Protein AF-A0A844EP27-F1 (afdb_monomer)

Mean predicted aligned error: 12.56 Å

pLDDT: mean 70.96, std 10.01, range [48.28, 86.31]

Secondary structure (DSSP, 8-state):
--HHHHHHHHHHHHHHHHHHHHHHHHTT--HHHHHHHHHHHHHHHHHHHHHHHHHHHHHHHHHHHHHHHHHHHHHHT-

Sequence (78 aa):
MKKNKLFLILAAVLFVLIAAFYITKTLSLSVWSFAIIWLIAIILIRLILTPLVVVLVRQHDAKIQAKRDQQEKDQENK

Radius of gyration: 20.82 Å; Cα contacts (8 Å, |Δi|>4): 9; chains: 1; bounding box: 45×21×60 Å

Organism: NCBI:txid152331

Solvent-accessible surface area (backbone atoms only — not comparable to full-atom values): 4423 Å² total; per-residue (Å²): 126,75,67,58,55,60,52,52,50,53,50,51,53,51,47,52,51,52,51,53,51,50,56,45,66,74,62,74,53,58,72,66,58,47,50,53,53,51,51,53,50,52,51,54,49,46,67,57,47,53,62,46,52,54,51,50,50,53,51,50,53,52,53,54,49,58,53,50,60,53,53,53,57,63,58,76,76,109

Foldseek 3Di:
DVVVVVVVLVVVLVVLVVVLVVVCVVPVDDVVVNVVSVVVSVVVNCVVVVVVVVVVVVVVVVVVVVVVVVVVVVVVVD

Structure (mmCIF, N/CA/C/O backbone):
data_AF-A0A844EP27-F1
#
_entry.id   AF-A0A844EP27-F1
#
loop_
_atom_site.group_PDB
_atom_site.id
_atom_site.type_symbol
_atom_site.label_atom_id
_atom_site.label_alt_id
_atom_site.label_comp_id
_atom_site.label_asym_id
_atom_site.label_entity_id
_atom_site.label_seq_id
_atom_s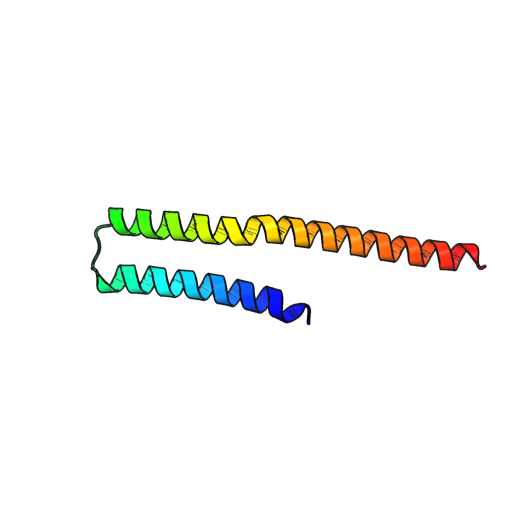ite.pdbx_PDB_ins_code
_atom_site.Cartn_x
_atom_site.Cartn_y
_atom_site.Cartn_z
_atom_site.occupancy
_atom_site.B_iso_or_equiv
_atom_site.auth_seq_id
_atom_site.auth_comp_id
_atom_site.auth_asym_id
_atom_site.auth_atom_id
_atom_site.pdbx_PDB_model_num
ATOM 1 N N . MET A 1 1 ? -12.492 -12.135 12.746 1.00 48.28 1 MET A N 1
ATOM 2 C CA . MET A 1 1 ? -12.135 -11.76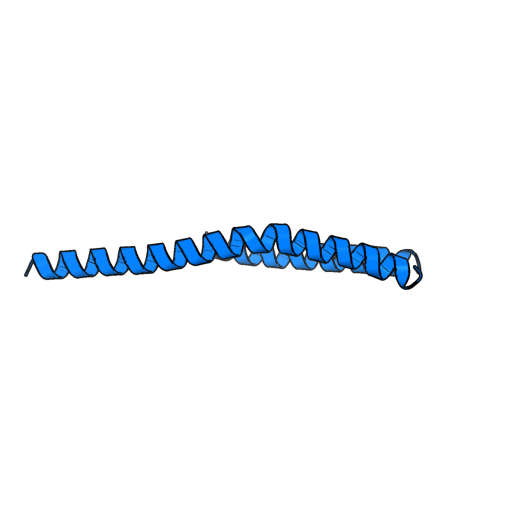0 11.354 1.00 48.28 1 MET A CA 1
ATOM 3 C C . MET A 1 1 ? -11.474 -10.368 11.189 1.00 48.28 1 MET A C 1
ATOM 5 O O . MET A 1 1 ? -11.316 -9.921 10.064 1.00 48.28 1 MET A O 1
ATOM 9 N N . LYS A 1 2 ? -11.049 -9.652 12.255 1.00 49.34 2 LYS A N 1
ATOM 10 C CA . LYS A 1 2 ? -10.460 -8.289 12.136 1.00 49.34 2 LYS A CA 1
ATOM 11 C C . LYS A 1 2 ? -8.967 -8.267 11.746 1.00 49.34 2 LYS A C 1
ATOM 13 O O . LYS A 1 2 ? -8.515 -7.304 11.142 1.00 49.34 2 LYS A O 1
ATOM 18 N N . LYS A 1 3 ? -8.221 -9.339 12.047 1.00 53.28 3 LYS A N 1
ATOM 19 C CA . LYS A 1 3 ? -6.771 -9.466 11.786 1.00 53.28 3 LYS A CA 1
ATOM 20 C C . LYS A 1 3 ? -6.452 -9.621 10.290 1.00 53.28 3 LYS A C 1
ATOM 22 O O . LYS A 1 3 ? -5.445 -9.110 9.817 1.00 53.28 3 LYS A O 1
ATOM 27 N N . ASN A 1 4 ? -7.368 -10.233 9.538 1.00 62.50 4 ASN A N 1
ATOM 28 C CA . ASN A 1 4 ? -7.207 -10.474 8.106 1.00 62.50 4 ASN A CA 1
ATOM 29 C C . ASN A 1 4 ? -7.171 -9.180 7.293 1.00 62.50 4 ASN A C 1
ATOM 31 O O . ASN A 1 4 ? -6.488 -9.150 6.285 1.00 62.50 4 ASN A O 1
ATOM 35 N N . LYS A 1 5 ? -7.848 -8.102 7.723 1.00 64.31 5 LYS A N 1
ATOM 36 C CA . LYS A 1 5 ? -7.808 -6.831 6.981 1.00 64.31 5 LYS A CA 1
ATOM 37 C C . LYS A 1 5 ? -6.411 -6.213 7.003 1.00 64.31 5 LYS A C 1
ATOM 39 O O . LYS A 1 5 ? -5.901 -5.879 5.948 1.00 64.31 5 LYS A O 1
ATOM 44 N N . LEU A 1 6 ? -5.761 -6.135 8.167 1.00 69.19 6 LEU A N 1
ATOM 45 C CA . LEU A 1 6 ? -4.383 -5.629 8.255 1.00 69.19 6 LEU A CA 1
ATOM 46 C C . LEU A 1 6 ? -3.413 -6.487 7.440 1.00 69.19 6 LEU A C 1
ATOM 48 O O . LEU A 1 6 ? -2.583 -5.945 6.719 1.00 69.19 6 LEU A O 1
ATOM 52 N N . PHE A 1 7 ? -3.567 -7.811 7.499 1.00 75.19 7 PHE A N 1
ATOM 53 C CA . PHE A 1 7 ? -2.759 -8.724 6.695 1.00 75.19 7 PHE A CA 1
ATOM 54 C C . PHE A 1 7 ? -2.997 -8.540 5.188 1.00 75.19 7 PHE A C 1
ATOM 56 O O . PHE A 1 7 ? -2.053 -8.571 4.410 1.00 75.19 7 PHE A O 1
ATOM 63 N N . LEU A 1 8 ? -4.239 -8.278 4.774 1.00 78.12 8 LEU A N 1
ATOM 64 C CA . LEU A 1 8 ? -4.610 -8.064 3.374 1.00 78.12 8 LEU A CA 1
ATOM 65 C C . LEU A 1 8 ? -4.106 -6.714 2.842 1.00 78.12 8 LEU A C 1
ATOM 67 O O . LEU A 1 8 ? -3.670 -6.644 1.699 1.00 78.12 8 LEU A O 1
ATOM 71 N N . ILE A 1 9 ? -4.073 -5.669 3.677 1.00 75.19 9 ILE A N 1
ATOM 72 C CA . ILE A 1 9 ? -3.401 -4.403 3.342 1.00 75.19 9 ILE A CA 1
ATOM 73 C C . ILE A 1 9 ? -1.892 -4.594 3.239 1.00 75.19 9 ILE A C 1
ATOM 75 O O . ILE A 1 9 ? -1.292 -4.128 2.276 1.00 75.19 9 ILE A O 1
ATOM 79 N N . LEU A 1 10 ? -1.279 -5.292 4.196 1.00 79.50 10 LEU A N 1
ATOM 80 C CA . LEU A 1 10 ? 0.159 -5.536 4.169 1.00 79.50 10 LEU A CA 1
ATOM 81 C C . LEU A 1 10 ? 0.549 -6.343 2.922 1.00 79.50 10 LEU A C 1
ATOM 83 O O . LEU A 1 10 ? 1.509 -5.990 2.244 1.00 79.50 10 LEU A O 1
ATOM 87 N N . ALA A 1 11 ? -0.247 -7.358 2.573 1.00 80.56 11 ALA A N 1
ATOM 88 C CA . ALA A 1 11 ? -0.094 -8.135 1.349 1.00 80.56 11 ALA A CA 1
ATOM 89 C C . ALA A 1 11 ? -0.293 -7.280 0.086 1.00 80.56 11 ALA A C 1
ATOM 91 O O . ALA A 1 11 ? 0.494 -7.403 -0.846 1.00 80.56 11 ALA A O 1
ATOM 92 N N . ALA A 1 12 ? -1.285 -6.384 0.058 1.00 79.25 12 ALA A N 1
ATOM 93 C CA . ALA A 1 12 ? -1.508 -5.480 -1.072 1.00 79.25 12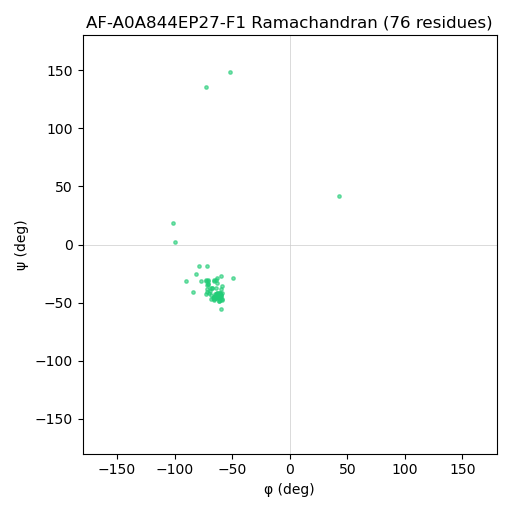 ALA A CA 1
ATOM 94 C C . ALA A 1 12 ? -0.340 -4.500 -1.268 1.00 79.25 12 ALA A C 1
ATOM 96 O O . ALA A 1 12 ? 0.110 -4.298 -2.393 1.00 79.25 12 ALA A O 1
ATOM 97 N N . VAL A 1 13 ? 0.201 -3.935 -0.185 1.00 80.25 13 VAL A N 1
ATOM 98 C CA . VAL A 1 13 ? 1.374 -3.045 -0.241 1.00 80.25 13 VAL A CA 1
ATOM 99 C C . VAL A 1 13 ? 2.611 -3.806 -0.724 1.00 80.25 13 VAL A C 1
ATOM 101 O O . VAL A 1 13 ? 3.310 -3.332 -1.619 1.00 80.25 13 VAL A O 1
ATOM 104 N N . LEU A 1 14 ? 2.856 -5.005 -0.187 1.00 86.12 14 LEU A N 1
ATOM 105 C CA . LEU A 1 14 ? 3.937 -5.885 -0.643 1.00 86.12 14 LEU A CA 1
ATOM 106 C C . LEU A 1 14 ? 3.794 -6.246 -2.123 1.00 86.12 14 LEU A C 1
ATOM 108 O O . LEU A 1 14 ? 4.778 -6.217 -2.853 1.00 86.12 14 LEU A O 1
ATOM 112 N N . PHE A 1 15 ? 2.577 -6.533 -2.581 1.00 86.31 15 PHE A N 1
ATOM 113 C CA . PHE A 1 15 ? 2.309 -6.847 -3.979 1.00 86.31 15 PHE A CA 1
ATOM 114 C C . PHE A 1 15 ? 2.633 -5.666 -4.902 1.00 86.31 15 PHE A C 1
ATOM 116 O O . PHE A 1 15 ? 3.314 -5.850 -5.908 1.00 86.31 15 PHE A O 1
ATOM 123 N N . VAL A 1 16 ? 2.220 -4.447 -4.533 1.00 83.19 16 VAL A N 1
ATOM 124 C CA . VAL A 1 16 ? 2.538 -3.222 -5.291 1.00 83.19 16 VAL A CA 1
ATOM 125 C C . VAL A 1 16 ? 4.049 -2.982 -5.340 1.00 83.19 16 VAL A C 1
ATOM 127 O O . VAL A 1 16 ? 4.578 -2.668 -6.405 1.00 83.19 16 VAL A O 1
ATOM 130 N N . LEU A 1 17 ? 4.758 -3.183 -4.225 1.00 82.50 17 LEU A N 1
ATOM 131 C CA . LEU A 1 17 ? 6.217 -3.044 -4.167 1.00 82.50 17 LEU A CA 1
ATOM 132 C C . LEU A 1 17 ? 6.932 -4.071 -5.051 1.00 82.50 17 LEU A C 1
ATOM 134 O O . LEU A 1 17 ? 7.829 -3.703 -5.808 1.00 82.50 17 LEU A O 1
ATOM 138 N N . ILE A 1 18 ? 6.527 -5.342 -4.990 1.00 84.75 18 ILE A N 1
ATOM 139 C CA . ILE A 1 18 ? 7.114 -6.415 -5.804 1.00 84.75 18 ILE A CA 1
ATOM 140 C C . ILE A 1 18 ? 6.841 -6.162 -7.289 1.00 84.75 18 ILE A C 1
ATOM 142 O O . ILE A 1 18 ? 7.762 -6.269 -8.095 1.00 84.75 18 ILE A O 1
ATOM 146 N N . ALA A 1 19 ? 5.615 -5.777 -7.653 1.00 79.62 19 ALA A N 1
ATOM 147 C CA . ALA A 1 19 ? 5.256 -5.452 -9.031 1.00 79.62 19 ALA A CA 1
ATOM 148 C C . ALA A 1 19 ? 6.069 -4.260 -9.558 1.00 79.62 19 ALA A C 1
ATOM 150 O O . ALA A 1 19 ? 6.682 -4.358 -10.620 1.00 79.62 19 ALA A O 1
ATOM 151 N N . ALA A 1 20 ? 6.151 -3.166 -8.793 1.00 77.19 20 ALA A N 1
ATOM 152 C CA . ALA A 1 20 ? 6.948 -1.994 -9.156 1.00 77.19 20 ALA A CA 1
ATOM 153 C C . ALA A 1 20 ? 8.439 -2.342 -9.309 1.00 77.19 20 ALA A C 1
ATOM 155 O O . ALA A 1 20 ? 9.080 -1.936 -10.281 1.00 77.19 20 ALA A O 1
ATOM 156 N N . PHE A 1 21 ? 8.986 -3.140 -8.388 1.00 78.25 21 PHE A N 1
ATOM 157 C CA . PHE A 1 21 ? 10.376 -3.590 -8.437 1.00 78.25 21 PHE A CA 1
ATOM 158 C C . PHE A 1 21 ? 10.652 -4.493 -9.644 1.00 78.25 21 PHE A C 1
ATOM 160 O O . PHE A 1 21 ? 11.662 -4.318 -10.324 1.00 78.25 21 PHE A O 1
ATOM 167 N N . TYR A 1 22 ? 9.746 -5.423 -9.952 1.00 78.44 22 TYR A N 1
ATOM 168 C CA . TYR A 1 22 ? 9.880 -6.324 -11.094 1.00 78.44 22 TYR A CA 1
ATOM 169 C C . TYR A 1 22 ? 9.825 -5.557 -12.420 1.00 78.44 22 TYR A C 1
ATOM 171 O O . TYR A 1 22 ? 10.699 -5.725 -13.268 1.00 78.44 22 TYR A O 1
ATOM 179 N N . ILE A 1 23 ? 8.874 -4.632 -12.569 1.00 73.19 23 ILE A N 1
ATOM 180 C CA . ILE A 1 23 ? 8.778 -3.762 -13.752 1.00 73.19 23 ILE A CA 1
ATOM 181 C C . ILE A 1 23 ? 10.063 -2.937 -13.907 1.00 73.19 23 ILE A C 1
ATOM 183 O O . ILE A 1 23 ? 10.648 -2.900 -14.986 1.00 73.19 23 ILE A O 1
ATOM 187 N N . THR A 1 24 ? 10.565 -2.353 -12.818 1.00 69.12 24 THR A N 1
ATOM 188 C CA . THR A 1 24 ? 11.811 -1.571 -12.842 1.00 69.12 24 THR A CA 1
ATOM 189 C C . THR A 1 24 ? 13.015 -2.422 -13.258 1.00 69.12 24 THR A C 1
ATOM 191 O O . THR A 1 24 ? 13.817 -1.993 -14.087 1.00 69.12 24 THR A O 1
ATOM 194 N N . LYS A 1 25 ? 13.146 -3.632 -12.697 1.00 69.00 25 LYS A N 1
ATOM 195 C CA . LYS A 1 25 ? 14.282 -4.526 -12.952 1.00 69.00 25 LYS A CA 1
ATOM 196 C C . LYS A 1 25 ? 14.275 -5.087 -14.377 1.00 69.00 25 LYS A C 1
ATOM 198 O O . LYS A 1 25 ? 15.340 -5.251 -14.959 1.00 69.00 25 LYS A O 1
ATOM 203 N N . THR A 1 26 ? 13.101 -5.399 -14.927 1.00 66.50 26 THR A N 1
ATOM 204 C CA . THR A 1 26 ? 12.987 -6.023 -16.260 1.00 66.50 26 THR A CA 1
ATOM 205 C C . THR A 1 26 ? 13.292 -5.061 -17.401 1.00 66.50 26 THR A C 1
ATOM 207 O O . THR A 1 26 ? 13.816 -5.494 -18.422 1.00 66.50 26 THR A O 1
ATOM 210 N N . LEU A 1 27 ? 12.997 -3.768 -17.239 1.00 62.16 27 LEU A N 1
ATOM 211 C CA . LEU A 1 27 ? 13.123 -2.804 -18.330 1.00 62.16 27 LEU A CA 1
ATOM 212 C C . LEU A 1 27 ? 14.415 -1.962 -18.295 1.00 62.16 27 LEU A C 1
ATOM 214 O O . LEU A 1 27 ? 14.566 -1.101 -19.158 1.00 62.16 27 LEU A O 1
ATOM 218 N N . SER A 1 28 ? 15.344 -2.176 -17.346 1.00 60.19 28 SER A N 1
ATOM 219 C CA . SER A 1 28 ? 16.574 -1.359 -17.191 1.00 60.19 28 SER A CA 1
ATOM 220 C C . SER A 1 28 ? 16.292 0.143 -17.352 1.00 60.19 28 SER A C 1
ATOM 222 O O . SER A 1 28 ? 16.986 0.868 -18.066 1.00 60.19 28 SER A O 1
ATOM 224 N N . LEU A 1 29 ? 15.179 0.587 -16.765 1.00 57.38 29 LEU A N 1
ATOM 225 C CA . LEU A 1 29 ? 14.594 1.884 -17.066 1.00 57.38 29 LEU A CA 1
ATOM 226 C C . LEU A 1 29 ? 15.433 3.008 -16.471 1.00 57.38 29 LEU A C 1
ATOM 228 O O . LEU A 1 29 ? 15.819 2.967 -15.304 1.00 57.38 29 LEU A O 1
ATOM 232 N N . SER A 1 30 ? 15.651 4.044 -17.282 1.00 64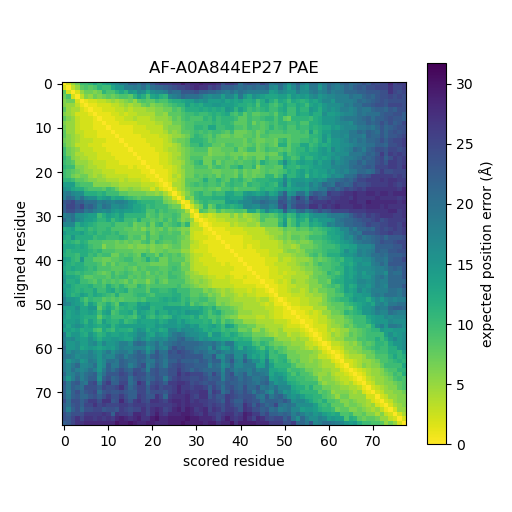.50 30 SER A N 1
ATOM 233 C CA . SER A 1 30 ? 16.241 5.304 -16.835 1.00 64.50 30 SER A CA 1
ATOM 234 C C . SER A 1 30 ? 15.485 5.852 -15.615 1.00 64.50 30 SER A C 1
ATOM 236 O O . SER A 1 30 ? 14.273 5.658 -15.483 1.00 64.50 30 SER A O 1
ATOM 238 N N . VAL A 1 31 ? 16.200 6.560 -14.734 1.00 69.31 31 VAL A N 1
ATOM 239 C CA . VAL A 1 31 ? 15.735 7.064 -13.421 1.00 69.31 31 VAL A CA 1
ATOM 240 C C . VAL A 1 31 ? 14.383 7.797 -13.498 1.00 69.31 31 VAL A C 1
ATOM 242 O O . VAL A 1 31 ? 13.590 7.760 -12.560 1.00 69.31 31 VAL A O 1
ATOM 245 N N . TRP A 1 32 ? 14.075 8.404 -14.644 1.00 69.69 32 TRP A N 1
ATOM 246 C CA . TRP A 1 32 ? 12.797 9.060 -14.922 1.00 69.69 32 TRP A CA 1
ATOM 247 C C . TRP A 1 32 ? 11.590 8.116 -14.909 1.00 69.69 32 TRP A C 1
ATOM 249 O O . TRP A 1 32 ? 10.577 8.410 -14.276 1.00 69.69 32 TRP A O 1
ATOM 259 N N . SER A 1 33 ? 11.690 6.957 -15.554 1.00 72.06 33 SER A N 1
ATOM 260 C CA . SER A 1 33 ? 10.594 5.985 -15.568 1.00 72.06 33 SER A CA 1
ATOM 261 C C . SER A 1 33 ? 10.444 5.292 -14.214 1.00 72.06 33 SER A C 1
ATOM 263 O O . SER A 1 33 ? 9.325 4.990 -13.804 1.00 72.06 33 SER A O 1
ATOM 265 N N . PHE A 1 34 ? 11.545 5.126 -13.471 1.00 74.00 34 PHE A N 1
ATOM 266 C CA . PHE A 1 34 ? 11.497 4.685 -12.075 1.00 74.00 34 PHE A CA 1
ATOM 267 C C . PHE A 1 34 ? 10.679 5.648 -11.207 1.00 74.00 34 PHE A C 1
ATOM 269 O O . PHE A 1 34 ? 9.787 5.210 -10.478 1.00 74.00 34 PHE A O 1
ATOM 276 N N . ALA A 1 35 ? 10.933 6.954 -11.330 1.00 77.81 35 ALA A N 1
ATOM 277 C CA . ALA A 1 35 ? 10.209 7.975 -10.581 1.00 77.81 35 ALA A CA 1
ATOM 278 C C . ALA A 1 35 ? 8.701 7.954 -10.882 1.00 77.81 35 ALA A C 1
ATOM 280 O O . ALA A 1 35 ? 7.899 8.024 -9.954 1.00 77.81 35 ALA A O 1
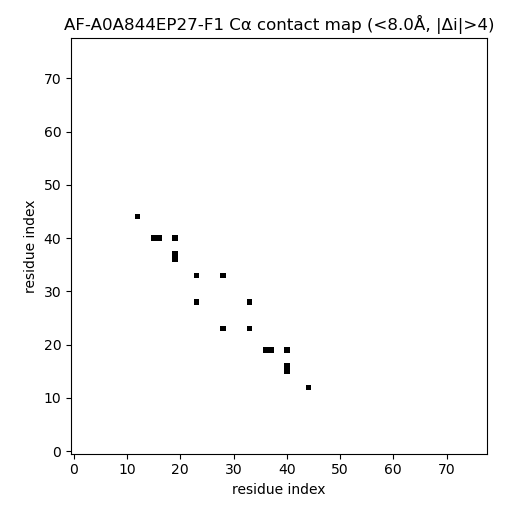ATOM 281 N N . ILE A 1 36 ? 8.302 7.789 -12.149 1.00 81.69 36 ILE A N 1
ATOM 282 C CA . ILE A 1 36 ? 6.884 7.730 -12.551 1.00 81.69 36 ILE A CA 1
ATOM 283 C C . ILE A 1 36 ? 6.188 6.489 -11.974 1.00 81.69 36 ILE A C 1
ATOM 285 O O . ILE A 1 36 ? 5.095 6.600 -11.415 1.00 81.69 36 ILE A O 1
ATOM 289 N N . ILE A 1 37 ? 6.823 5.314 -12.056 1.00 81.44 37 ILE A N 1
ATOM 290 C CA . ILE A 1 37 ? 6.268 4.062 -11.513 1.00 81.44 37 ILE A CA 1
ATOM 291 C C . ILE A 1 37 ? 6.096 4.167 -9.992 1.00 81.44 37 ILE A C 1
ATOM 293 O O . ILE A 1 37 ? 5.050 3.790 -9.456 1.00 81.44 37 ILE A O 1
ATOM 297 N N . TRP A 1 38 ? 7.082 4.732 -9.293 1.00 81.44 38 TRP A N 1
ATOM 298 C CA . TRP A 1 38 ? 6.999 4.955 -7.849 1.00 81.44 38 TRP A CA 1
ATOM 299 C C . TRP A 1 38 ? 5.961 6.005 -7.461 1.00 81.44 38 TRP A C 1
ATOM 301 O O . TRP A 1 38 ? 5.257 5.817 -6.468 1.00 81.44 38 TRP A O 1
ATOM 311 N N . LEU A 1 39 ? 5.806 7.071 -8.248 1.00 84.00 39 LEU A N 1
ATOM 312 C CA . LEU A 1 39 ? 4.765 8.075 -8.034 1.00 84.00 39 LEU A CA 1
ATOM 313 C C . LEU A 1 39 ? 3.372 7.427 -8.075 1.00 84.00 39 LEU A C 1
ATOM 315 O O . LEU A 1 39 ? 2.564 7.635 -7.169 1.00 84.00 39 LEU A O 1
ATOM 319 N N . ILE A 1 40 ? 3.115 6.583 -9.081 1.00 83.94 40 ILE A N 1
ATOM 320 C CA . ILE A 1 40 ? 1.853 5.843 -9.222 1.00 83.94 40 ILE A CA 1
ATOM 321 C C . ILE A 1 40 ? 1.656 4.874 -8.049 1.00 83.94 40 ILE A C 1
ATOM 323 O O . ILE A 1 40 ? 0.570 4.828 -7.466 1.00 83.94 40 ILE A O 1
ATOM 327 N N . ALA A 1 41 ? 2.701 4.142 -7.653 1.00 82.56 41 ALA A N 1
ATOM 328 C CA . ALA A 1 41 ? 2.646 3.235 -6.509 1.00 82.56 41 ALA A CA 1
ATOM 329 C C . ALA A 1 41 ? 2.292 3.968 -5.201 1.00 82.56 41 ALA A C 1
ATOM 331 O O . ALA A 1 41 ? 1.431 3.508 -4.450 1.00 82.56 41 ALA A O 1
ATOM 332 N N . ILE A 1 42 ? 2.890 5.137 -4.947 1.00 84.50 42 IL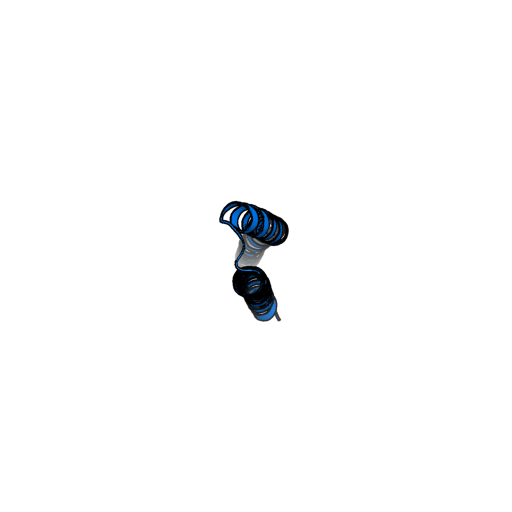E A N 1
ATOM 333 C CA . ILE A 1 42 ? 2.595 5.963 -3.765 1.00 84.50 42 ILE A CA 1
ATOM 334 C C . ILE A 1 42 ? 1.144 6.450 -3.786 1.00 84.50 42 ILE A C 1
ATOM 336 O O . ILE A 1 42 ? 0.475 6.397 -2.752 1.00 84.50 42 ILE A O 1
ATOM 340 N N . ILE A 1 43 ? 0.641 6.894 -4.941 1.00 85.44 43 ILE A N 1
ATOM 341 C CA . ILE A 1 43 ? -0.756 7.328 -5.092 1.00 85.44 43 ILE A CA 1
ATOM 342 C C . ILE A 1 43 ? -1.712 6.167 -4.794 1.00 85.44 43 ILE A C 1
ATOM 344 O O . ILE A 1 43 ? -2.654 6.353 -4.025 1.00 85.44 43 ILE A O 1
ATOM 348 N N . LEU A 1 44 ? -1.446 4.968 -5.324 1.00 82.69 44 LEU A N 1
ATOM 349 C CA . LEU A 1 44 ? -2.246 3.767 -5.054 1.00 82.69 44 LEU A CA 1
ATOM 350 C C . LEU A 1 44 ? -2.244 3.396 -3.568 1.00 82.69 44 LEU A C 1
ATOM 352 O O . LEU A 1 44 ? -3.303 3.130 -2.994 1.00 82.69 44 LEU A O 1
ATOM 356 N N . ILE A 1 45 ? -1.073 3.434 -2.925 1.00 81.94 45 ILE A N 1
ATOM 357 C CA . ILE A 1 45 ? -0.957 3.193 -1.484 1.00 81.94 45 ILE A CA 1
ATOM 358 C C . ILE A 1 45 ? -1.775 4.234 -0.721 1.00 81.94 45 ILE A C 1
ATOM 360 O O . ILE A 1 45 ? -2.568 3.856 0.136 1.00 81.94 45 ILE A O 1
ATOM 364 N N . ARG A 1 46 ? -1.652 5.528 -1.046 1.00 81.75 46 ARG A N 1
ATOM 365 C CA . ARG A 1 46 ? -2.427 6.598 -0.396 1.00 81.75 46 ARG A CA 1
ATOM 366 C C . ARG A 1 46 ? -3.931 6.408 -0.574 1.00 81.75 46 ARG A C 1
ATOM 368 O O . ARG A 1 46 ? -4.666 6.547 0.396 1.00 81.75 46 ARG A O 1
ATOM 375 N N . LEU A 1 47 ? -4.380 6.048 -1.774 1.00 82.19 47 LEU A N 1
ATOM 376 C CA . LEU A 1 47 ? -5.796 5.838 -2.078 1.00 82.19 47 LEU A CA 1
ATOM 377 C C . LEU A 1 47 ? -6.416 4.745 -1.198 1.00 82.19 47 LEU A C 1
ATOM 379 O O . LEU A 1 47 ? -7.568 4.860 -0.791 1.00 82.19 47 LEU A O 1
ATOM 383 N N . ILE A 1 48 ? -5.648 3.701 -0.882 1.00 74.00 48 ILE A N 1
ATOM 384 C CA . ILE A 1 48 ? -6.087 2.602 -0.016 1.00 74.00 48 ILE A CA 1
ATOM 385 C C . ILE A 1 48 ? -5.903 2.967 1.462 1.00 74.00 48 ILE A C 1
ATOM 387 O O . ILE A 1 48 ? -6.780 2.688 2.277 1.00 74.00 48 ILE A O 1
ATOM 391 N N . LEU A 1 49 ? -4.789 3.609 1.823 1.00 76.06 49 LEU A N 1
ATOM 392 C CA . LEU A 1 49 ? -4.425 3.912 3.206 1.00 76.06 49 LEU A CA 1
ATOM 393 C C 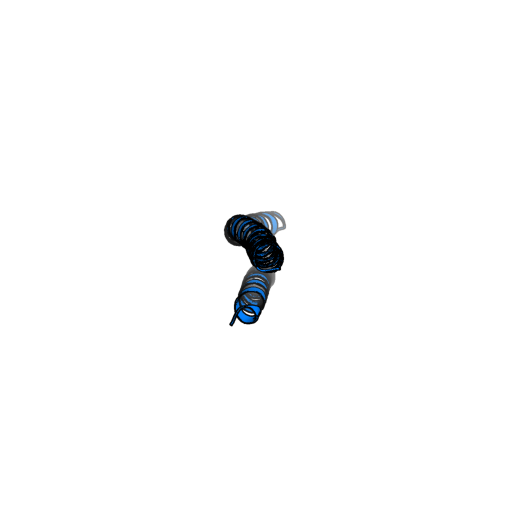. LEU A 1 49 ? -5.305 5.019 3.809 1.00 76.06 49 LEU A C 1
ATOM 395 O O . LEU A 1 49 ? -5.732 4.896 4.951 1.00 76.06 49 LEU A O 1
ATOM 399 N N . THR A 1 50 ? -5.627 6.077 3.063 1.00 80.25 50 THR A N 1
ATOM 400 C CA . THR A 1 50 ? -6.421 7.220 3.549 1.00 80.25 50 THR A CA 1
ATOM 401 C C . THR A 1 50 ? -7.827 6.839 4.037 1.00 80.25 50 THR A C 1
ATOM 403 O O . THR A 1 50 ? -8.129 7.117 5.201 1.00 80.25 50 THR A O 1
ATOM 406 N N . PRO A 1 51 ? -8.698 6.181 3.244 1.00 74.31 51 PRO A N 1
ATOM 407 C CA . PRO A 1 51 ? -10.012 5.762 3.735 1.00 74.31 51 PRO A CA 1
ATOM 408 C C . PRO A 1 51 ? -9.880 4.742 4.868 1.00 74.31 51 PRO A C 1
ATOM 410 O O . PRO A 1 51 ? -10.713 4.700 5.771 1.00 74.31 51 PRO A O 1
ATOM 413 N N . LEU A 1 52 ? -8.804 3.953 4.867 1.00 67.00 52 LEU A N 1
ATOM 414 C CA . LEU A 1 52 ? -8.541 2.986 5.917 1.00 67.00 52 LEU A CA 1
ATOM 415 C C . LEU A 1 52 ? -8.202 3.649 7.250 1.00 67.00 52 LEU A C 1
ATOM 417 O O . LEU A 1 52 ? -8.736 3.230 8.270 1.00 67.00 52 LEU A O 1
ATOM 421 N N . VAL A 1 53 ? -7.363 4.687 7.251 1.00 74.31 53 VAL A N 1
ATOM 422 C CA . VAL A 1 53 ? -7.022 5.457 8.455 1.00 74.31 53 VAL A CA 1
ATOM 423 C C . VAL A 1 53 ? -8.270 6.137 9.010 1.00 74.31 53 VAL A C 1
ATOM 425 O O . VAL A 1 53 ? -8.508 6.069 10.212 1.00 74.31 53 VAL A O 1
ATOM 428 N N . VAL A 1 54 ? -9.125 6.696 8.147 1.00 77.25 54 VAL A N 1
ATOM 429 C CA . VAL A 1 54 ? -10.399 7.298 8.574 1.00 77.25 54 VAL A CA 1
ATOM 430 C C . VAL A 1 54 ? -11.332 6.254 9.195 1.00 77.25 54 VAL A C 1
ATOM 432 O O . VAL A 1 54 ? -11.907 6.496 10.256 1.00 77.25 54 VAL A O 1
ATOM 435 N N . VAL A 1 55 ? -11.474 5.073 8.584 1.00 76.00 55 VAL A N 1
ATOM 436 C CA . VAL A 1 55 ? -12.293 3.986 9.148 1.00 76.00 55 VAL A CA 1
ATOM 437 C C . VAL A 1 55 ? -11.678 3.437 10.437 1.00 76.00 55 VAL A C 1
ATOM 439 O O . VAL A 1 55 ? -12.415 3.127 11.370 1.00 76.00 55 VAL A O 1
ATOM 442 N N . LEU A 1 56 ? -10.351 3.335 10.524 1.00 72.12 56 LEU A N 1
ATOM 443 C CA . LEU A 1 56 ? -9.648 2.860 11.714 1.00 72.12 56 LEU A CA 1
ATOM 444 C C . LEU A 1 56 ? -9.823 3.832 12.888 1.00 72.12 56 LEU A C 1
ATOM 446 O O . LEU A 1 56 ? -10.153 3.380 13.981 1.00 72.12 56 LEU A O 1
ATOM 450 N N . VAL A 1 57 ? -9.680 5.141 12.652 1.00 70.56 57 VAL A N 1
ATOM 451 C CA . VAL A 1 57 ? -9.941 6.198 13.646 1.00 70.56 57 VAL A CA 1
ATOM 452 C C . VAL A 1 57 ? -11.402 6.165 14.087 1.00 70.56 57 VAL A C 1
ATOM 454 O O . VAL A 1 57 ? -11.667 6.041 15.277 1.00 70.56 57 VAL A O 1
ATOM 457 N N . ARG A 1 58 ? -12.362 6.117 13.151 1.00 68.31 58 ARG A N 1
ATOM 458 C CA . ARG A 1 58 ? -13.791 5.997 13.499 1.00 68.31 58 ARG A CA 1
ATOM 459 C C . ARG A 1 58 ? -14.107 4.735 14.302 1.00 68.31 58 ARG A C 1
ATOM 461 O O . ARG A 1 58 ? -14.928 4.779 15.209 1.00 68.31 58 ARG A O 1
ATOM 468 N N . GLN A 1 59 ? -13.480 3.599 13.989 1.00 66.81 59 GLN A N 1
ATOM 469 C CA . GLN A 1 59 ? -13.659 2.366 14.764 1.00 66.81 59 GLN A CA 1
ATOM 470 C C . GLN A 1 59 ? -13.004 2.430 16.143 1.00 66.81 59 GLN A C 1
ATOM 472 O O . GLN A 1 59 ? -13.491 1.779 17.069 1.00 66.81 59 GLN A O 1
ATOM 477 N N . HIS A 1 60 ? -11.903 3.165 16.276 1.00 65.56 60 HIS A N 1
ATOM 478 C CA . HIS A 1 60 ? -11.256 3.415 17.554 1.00 65.56 60 HIS A CA 1
ATOM 479 C C . HIS A 1 60 ? -12.139 4.303 18.438 1.00 65.56 60 HIS A C 1
ATOM 481 O O . HIS A 1 60 ? -12.426 3.922 19.572 1.00 65.56 60 HIS A O 1
ATOM 487 N N . ASP A 1 61 ? -12.680 5.390 17.887 1.00 63.84 61 ASP A N 1
ATOM 488 C CA . ASP A 1 61 ? -13.605 6.283 18.592 1.00 63.84 61 ASP A CA 1
ATOM 489 C C . ASP A 1 61 ? -14.911 5.571 18.968 1.00 63.84 61 ASP A C 1
ATOM 491 O O . ASP A 1 61 ? -15.340 5.636 20.119 1.00 63.84 61 ASP A O 1
ATOM 495 N N . ALA A 1 62 ? -15.494 4.785 18.055 1.00 62.25 62 ALA A N 1
ATOM 496 C CA . ALA A 1 62 ? -16.692 3.991 18.338 1.00 62.25 62 ALA A CA 1
ATOM 497 C C . ALA A 1 62 ? -16.451 2.922 19.418 1.00 62.25 62 ALA A C 1
ATOM 499 O O . ALA A 1 62 ? -17.341 2.613 20.207 1.00 62.25 62 ALA A O 1
ATOM 500 N N . LYS A 1 63 ? -15.238 2.355 19.489 1.00 63.50 63 LYS A N 1
ATOM 501 C CA . LYS A 1 63 ? -14.861 1.433 20.570 1.00 63.50 63 LYS A CA 1
ATOM 502 C C . LYS A 1 63 ? -14.693 2.136 21.910 1.00 63.50 63 LYS A C 1
ATOM 504 O O . LYS A 1 63 ? -14.951 1.506 22.933 1.00 63.50 63 LYS A O 1
ATOM 509 N N . ILE A 1 64 ? -14.213 3.377 21.919 1.00 63.31 64 ILE A N 1
ATOM 510 C CA . ILE A 1 64 ? -14.087 4.161 23.149 1.00 63.31 64 ILE A CA 1
ATOM 511 C C . ILE A 1 64 ? -15.475 4.559 23.658 1.00 63.31 64 ILE A C 1
ATOM 513 O O . ILE A 1 64 ? -15.728 4.415 24.850 1.00 63.31 64 ILE A O 1
ATOM 517 N N . GLN A 1 65 ? -16.387 4.964 22.771 1.00 60.72 65 GLN A N 1
ATOM 518 C CA . GLN A 1 65 ? -17.767 5.294 23.146 1.00 60.72 65 GLN A CA 1
ATOM 519 C C . GLN A 1 65 ? -18.537 4.068 23.651 1.00 60.72 65 GLN A C 1
ATOM 521 O O . GLN A 1 65 ? -19.049 4.101 24.762 1.00 60.72 65 GLN A O 1
ATOM 526 N N . ALA A 1 66 ? -18.474 2.930 22.949 1.00 63.28 66 ALA A N 1
ATOM 527 C CA . ALA A 1 66 ? -19.139 1.701 23.399 1.00 63.28 66 ALA A CA 1
ATOM 528 C C . ALA A 1 66 ? -18.659 1.205 24.780 1.00 63.28 66 ALA A C 1
ATOM 530 O O . ALA A 1 66 ? -19.406 0.542 25.496 1.00 63.28 66 ALA A O 1
ATOM 531 N N . LYS A 1 67 ? -17.412 1.517 25.165 1.00 63.53 67 LYS A N 1
ATOM 532 C CA . LYS A 1 67 ? -16.893 1.219 26.508 1.00 63.53 67 LYS A CA 1
ATOM 533 C C . LYS A 1 67 ? -17.403 2.187 27.578 1.00 63.53 67 LYS A C 1
ATOM 535 O O . LYS A 1 67 ? -17.545 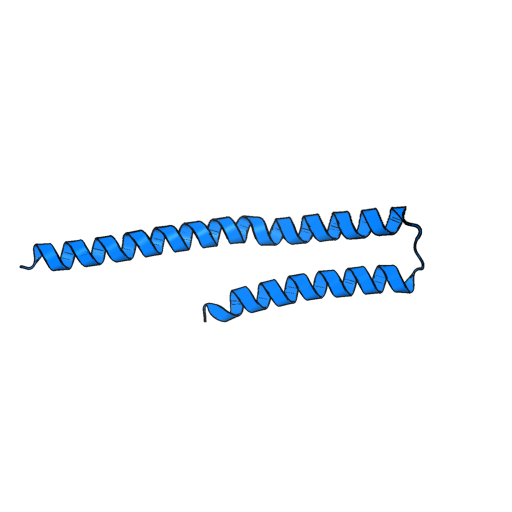1.764 28.720 1.00 63.53 67 LYS A O 1
ATOM 540 N N . ARG A 1 68 ? -17.660 3.450 27.227 1.00 61.75 68 ARG A N 1
ATOM 541 C CA . ARG A 1 68 ? -18.245 4.438 28.147 1.00 61.75 68 ARG A CA 1
ATOM 542 C C . ARG A 1 68 ? -19.723 4.147 28.399 1.00 61.75 68 ARG A C 1
ATOM 544 O O . ARG A 1 68 ? -20.115 4.091 29.557 1.00 61.75 68 ARG A O 1
ATOM 551 N N . ASP A 1 69 ? -20.478 3.801 27.358 1.00 62.16 69 ASP A N 1
ATOM 552 C CA . ASP A 1 69 ? -21.905 3.460 27.478 1.00 62.16 69 ASP A CA 1
ATOM 553 C C . ASP A 1 69 ? -22.141 2.195 28.326 1.00 62.16 69 ASP A C 1
ATOM 555 O O . ASP A 1 69 ? -23.166 2.055 28.991 1.00 62.16 69 ASP A O 1
ATOM 559 N N . GLN A 1 70 ? -21.189 1.251 28.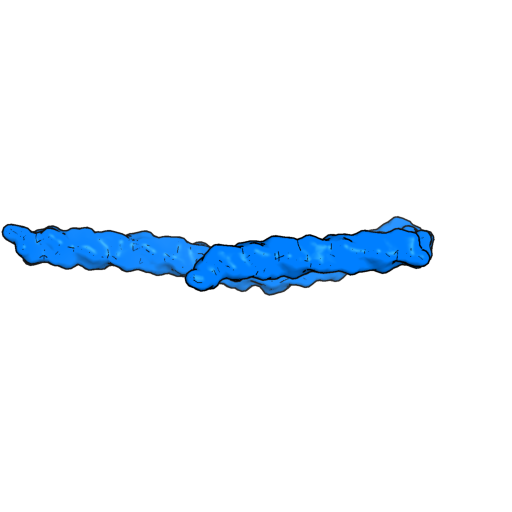319 1.00 61.62 70 GLN A N 1
ATOM 560 C CA . GLN A 1 70 ? -21.219 0.090 29.214 1.00 61.62 70 GLN A CA 1
ATOM 561 C C . GLN A 1 70 ? -20.913 0.462 30.670 1.00 61.62 70 GLN A C 1
ATOM 563 O O . GLN A 1 70 ? -21.545 -0.080 31.568 1.00 61.62 70 GLN A O 1
ATOM 568 N N . GLN A 1 71 ? -19.985 1.392 30.914 1.00 59.81 71 GLN A N 1
ATOM 569 C CA . GLN A 1 71 ? -19.671 1.834 32.276 1.00 59.81 71 GLN A CA 1
ATOM 570 C C . GLN A 1 71 ? -20.787 2.674 32.907 1.00 59.81 71 GLN A C 1
ATOM 572 O O . GLN A 1 71 ? -21.004 2.551 34.109 1.00 59.81 71 GLN A O 1
ATOM 577 N N . GLU A 1 72 ? -21.509 3.484 32.128 1.00 59.75 72 GLU A N 1
ATOM 578 C CA . GLU A 1 72 ? -22.646 4.261 32.644 1.00 59.75 72 GLU A CA 1
ATOM 579 C C . GLU A 1 72 ? -23.833 3.360 33.019 1.00 59.75 72 GLU A C 1
ATOM 581 O O . GLU A 1 72 ? -24.407 3.528 34.094 1.00 59.75 72 GLU A O 1
ATOM 586 N N . LYS A 1 73 ? -24.137 2.323 32.225 1.00 58.44 73 LYS A N 1
ATOM 587 C CA . LYS A 1 73 ? -25.210 1.361 32.553 1.00 58.44 73 LYS A CA 1
ATOM 588 C C . LYS A 1 73 ? -24.928 0.512 33.794 1.00 58.44 73 LYS A C 1
ATOM 590 O O . LYS A 1 73 ? -25.860 0.138 34.500 1.00 58.44 73 LYS A O 1
ATOM 595 N N . ASP A 1 74 ? -23.659 0.220 34.070 1.00 58.09 74 ASP A N 1
ATOM 596 C CA . ASP A 1 74 ? -23.255 -0.522 35.270 1.00 58.09 74 ASP A CA 1
ATOM 597 C C . ASP A 1 74 ? -23.234 0.359 36.538 1.00 58.09 74 ASP A C 1
ATOM 599 O O . ASP A 1 74 ? -23.254 -0.169 37.652 1.00 58.09 74 ASP A O 1
ATOM 603 N N . GLN A 1 75 ? -23.194 1.691 36.389 1.00 59.22 75 GLN A N 1
ATOM 604 C CA . GLN A 1 75 ? -23.308 2.647 37.498 1.00 59.22 75 GLN A CA 1
ATOM 605 C C . GLN A 1 75 ? -24.755 3.058 37.793 1.00 59.22 75 GLN A C 1
ATOM 607 O O . GLN A 1 75 ? -25.069 3.293 38.952 1.00 59.22 75 GLN A O 1
ATOM 612 N N . GLU A 1 76 ? -25.636 3.106 36.792 1.00 55.38 76 GLU A N 1
ATOM 613 C CA . GLU A 1 76 ? -27.059 3.439 36.979 1.00 55.38 76 GLU A CA 1
ATOM 614 C C . GLU A 1 76 ? -27.857 2.311 37.670 1.00 55.38 76 GLU A C 1
ATOM 616 O O . GLU A 1 76 ? -28.923 2.548 38.228 1.00 55.38 76 GLU A O 1
ATOM 621 N N . ASN A 1 77 ? -27.333 1.080 37.669 1.00 55.12 77 ASN A N 1
ATOM 622 C CA . ASN A 1 77 ? -27.984 -0.100 38.251 1.00 55.12 77 ASN A CA 1
ATOM 623 C C . ASN A 1 77 ? -27.427 -0.501 39.641 1.00 55.12 77 ASN A C 1
ATOM 625 O O . ASN A 1 77 ? -27.583 -1.652 40.057 1.00 55.12 77 ASN A O 1
ATOM 629 N N . LYS A 1 78 ? -26.737 0.414 40.338 1.00 50.47 78 LYS A N 1
ATOM 630 C CA . LYS A 1 78 ? -26.242 0.260 41.720 1.00 50.47 78 LYS A CA 1
ATOM 631 C C . LYS A 1 78 ? -26.847 1.310 42.638 1.00 50.47 78 LYS A C 1
ATOM 633 O O . LYS A 1 78 ? -27.123 0.940 43.799 1.00 50.47 78 LYS A O 1
#